Protein AF-U5GLG3-F1 (afdb_monomer_lite)

InterPro domains:
  IPR009288 Gamma-glutamylcyclotransferase, AIG2-like domain [PF06094] (20-80)
  IPR036568 Gamma-glutamyl cyclotransferase-like superfamily [SSF110857] (20-80)
  IPR039126 Gamma-glutamylaminecyclotransferase [PTHR12510] (14-87)

Organism: Populus trichocarpa (NCBI:txid3694)

pLDDT: mean 82.93, std 17.13, range [36.91, 95.88]

Sequence (89 aa):
MGIETENNSNRVLMQDLILIEDAVFNGIYRTIDNYLLVCGHYRVPFLLNLPNATKSHLVTSELYVVSRQGLSKLDELEGTSGITTRGCR

Secondary structure (DSSP, 8-state):
----S--HHHHHHHHHHHHTTSEEEEEEEE-SS-BEEEE-GGG-EEEES-TT-TT-BPPEEEEEEE-HHHHHHHHHHTT-TTTTTSS--

Radius of gyration: 14.15 Å; chains: 1; bounding box: 35×25×34 Å

Foldseek 3Di:
DDDDDPPVVVVVLQVVCVVVVQKDWPDKDKDPFFWDWDQDPPRGIDTDPDTPDPPTGIDIDTDMDGHPVSVCVVCVVVVNNVVVPPPDD

Structure (mmCIF, N/CA/C/O backbone):
data_AF-U5GLG3-F1
#
_entry.id   AF-U5GLG3-F1
#
loop_
_atom_site.group_PDB
_atom_site.id
_atom_site.type_symbol
_atom_site.label_atom_id
_atom_site.label_alt_id
_atom_site.label_comp_id
_atom_site.label_asym_id
_atom_site.label_entity_id
_atom_site.label_seq_id
_atom_site.pdbx_PDB_ins_code
_atom_site.Cartn_x
_atom_site.Cartn_y
_atom_site.Cartn_z
_atom_site.occupancy
_atom_site.B_iso_or_equiv
_atom_site.auth_seq_id
_atom_site.auth_comp_id
_atom_site.auth_asym_id
_atom_site.auth_atom_id
_atom_site.pdbx_PDB_model_num
ATOM 1 N N . MET A 1 1 ? -0.965 -0.421 -1.159 1.00 45.28 1 MET A N 1
ATOM 2 C CA . MET A 1 1 ? 0.176 -1.351 -1.301 1.00 45.28 1 MET A CA 1
ATOM 3 C C . MET A 1 1 ? 1.434 -0.566 -0.968 1.00 45.28 1 MET A C 1
ATOM 5 O O . MET A 1 1 ? 1.980 0.097 -1.836 1.00 45.28 1 MET A O 1
ATOM 9 N N . GLY A 1 2 ? 1.796 -0.522 0.315 1.00 45.88 2 GLY A N 1
ATOM 10 C CA . GLY A 1 2 ? 2.952 0.231 0.798 1.00 45.88 2 GLY A CA 1
ATOM 11 C C . GLY A 1 2 ? 4.146 -0.700 0.936 1.00 45.88 2 GLY A C 1
ATOM 12 O O . GLY A 1 2 ? 4.018 -1.769 1.524 1.00 45.88 2 GLY A O 1
ATOM 13 N N . ILE A 1 3 ? 5.288 -0.310 0.379 1.00 48.59 3 ILE A N 1
ATOM 14 C CA . ILE A 1 3 ? 6.570 -0.882 0.785 1.00 48.59 3 ILE A CA 1
ATOM 15 C C . ILE A 1 3 ? 7.087 -0.097 1.975 1.00 48.59 3 ILE A C 1
ATOM 17 O O . ILE A 1 3 ? 7.191 1.131 1.934 1.00 48.59 3 ILE A O 1
ATOM 21 N N . GLU A 1 4 ? 7.396 -0.835 3.031 1.00 48.44 4 GLU A N 1
ATOM 22 C CA . GLU A 1 4 ? 7.950 -0.340 4.279 1.00 48.44 4 GLU A CA 1
ATOM 23 C C . GLU A 1 4 ? 9.214 0.489 4.024 1.00 48.44 4 GLU A C 1
ATOM 25 O O . GLU A 1 4 ? 10.318 -0.022 3.870 1.00 48.44 4 GLU A O 1
ATOM 30 N N . THR A 1 5 ? 9.050 1.807 3.978 1.00 42.00 5 THR A N 1
ATOM 31 C CA . THR A 1 5 ? 10.166 2.752 4.011 1.00 42.00 5 THR A CA 1
ATOM 32 C C . THR A 1 5 ? 9.750 3.896 4.917 1.00 42.00 5 THR A C 1
ATOM 34 O O . THR A 1 5 ? 9.313 4.922 4.427 1.00 42.00 5 THR A O 1
ATOM 37 N N . GLU A 1 6 ? 9.759 3.661 6.235 1.00 42.75 6 GLU A N 1
ATOM 38 C CA . GLU A 1 6 ? 9.639 4.658 7.321 1.00 42.75 6 GLU A CA 1
ATOM 39 C C . GLU A 1 6 ? 8.793 5.923 7.049 1.00 42.75 6 GLU A C 1
ATOM 41 O O . GLU A 1 6 ? 9.125 7.011 7.514 1.00 42.75 6 GLU A O 1
ATOM 46 N N . ASN A 1 7 ? 7.672 5.817 6.332 1.00 51.44 7 ASN A N 1
ATOM 47 C CA . ASN A 1 7 ? 6.740 6.926 6.236 1.00 51.44 7 ASN A CA 1
ATOM 48 C C . ASN A 1 7 ? 5.847 6.838 7.468 1.00 51.44 7 ASN A C 1
ATOM 50 O O . ASN A 1 7 ? 4.906 6.040 7.515 1.00 51.44 7 ASN A O 1
ATOM 54 N N . ASN A 1 8 ? 6.208 7.608 8.495 1.00 57.69 8 ASN A N 1
ATOM 55 C CA . ASN A 1 8 ? 5.487 7.661 9.765 1.00 57.69 8 ASN A CA 1
ATOM 56 C C . ASN A 1 8 ? 3.983 7.892 9.525 1.00 57.69 8 ASN A C 1
ATOM 58 O O . ASN A 1 8 ? 3.155 7.236 10.143 1.00 57.69 8 ASN A O 1
ATOM 62 N N . SER A 1 9 ? 3.628 8.704 8.525 1.00 62.69 9 SER A N 1
ATOM 63 C CA . SER A 1 9 ? 2.239 9.026 8.186 1.00 62.69 9 SER A CA 1
ATOM 64 C C . SER A 1 9 ? 1.403 7.810 7.766 1.00 62.69 9 SER A C 1
ATOM 66 O O . SER A 1 9 ? 0.304 7.630 8.284 1.00 62.69 9 SER A O 1
ATOM 68 N N . ASN A 1 10 ? 1.918 6.934 6.891 1.00 77.69 10 ASN A N 1
ATOM 69 C CA . ASN A 1 10 ? 1.167 5.752 6.440 1.00 77.6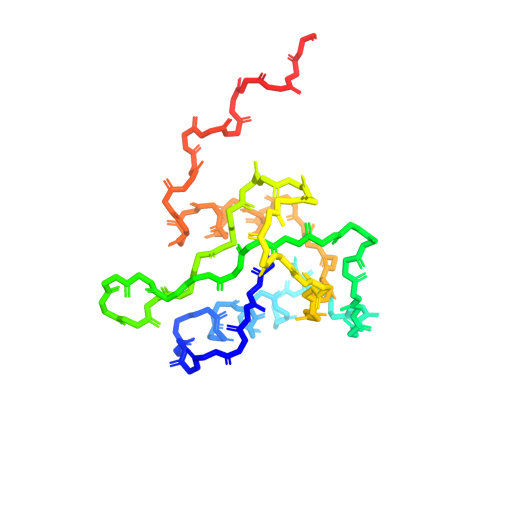9 10 ASN A CA 1
ATOM 70 C C . ASN A 1 10 ? 0.989 4.749 7.586 1.00 77.69 10 ASN A C 1
ATOM 72 O O . ASN A 1 10 ? -0.085 4.169 7.741 1.00 77.69 10 ASN A O 1
ATOM 76 N N . ARG A 1 11 ? 2.026 4.564 8.418 1.00 80.69 11 ARG A N 1
ATOM 77 C CA . ARG A 1 11 ? 1.937 3.670 9.581 1.00 80.69 11 ARG A CA 1
ATOM 78 C C . ARG A 1 11 ? 1.014 4.207 10.666 1.00 80.69 11 ARG A C 1
ATOM 80 O O . ARG A 1 11 ? 0.319 3.402 11.277 1.00 80.69 11 ARG A O 1
ATOM 87 N N . VAL A 1 12 ? 1.006 5.516 10.915 1.00 88.00 12 VAL A N 1
ATOM 88 C CA . VAL A 1 12 ? 0.099 6.146 11.885 1.00 88.00 12 VAL A CA 1
ATOM 89 C C . VAL A 1 12 ? -1.345 6.004 11.417 1.00 88.00 12 VAL A C 1
ATOM 91 O O . VAL A 1 12 ? -2.153 5.464 12.163 1.00 88.00 12 VAL A O 1
ATOM 94 N N . LEU A 1 13 ? -1.653 6.348 10.159 1.00 90.50 13 LEU A N 1
ATOM 95 C CA . LEU A 1 13 ? -3.019 6.205 9.647 1.00 90.50 13 LEU A CA 1
ATOM 96 C C . LEU A 1 13 ? -3.503 4.751 9.708 1.00 90.50 13 LEU A C 1
ATOM 98 O O . LEU A 1 13 ? -4.626 4.504 10.132 1.00 90.50 13 LEU A O 1
ATOM 102 N N . MET A 1 14 ? -2.675 3.776 9.319 1.00 91.75 14 MET A N 1
ATOM 103 C CA . MET A 1 14 ? -3.068 2.365 9.404 1.00 91.75 14 MET A CA 1
ATOM 104 C C . MET A 1 14 ? -3.334 1.918 10.847 1.00 91.75 14 MET A C 1
ATOM 106 O O . MET A 1 14 ? -4.300 1.199 11.082 1.00 91.75 14 MET A O 1
ATOM 110 N N . GLN A 1 15 ? -2.525 2.359 11.816 1.00 92.00 15 GLN A N 1
ATOM 111 C CA . GLN A 1 15 ? -2.768 2.078 13.236 1.00 92.00 15 GLN A CA 1
ATOM 112 C C . GLN A 1 15 ? -4.077 2.702 13.723 1.00 92.00 15 GLN A C 1
ATOM 114 O O . GLN A 1 15 ? -4.855 2.020 14.388 1.00 92.00 15 GLN A O 1
ATOM 119 N N . ASP A 1 16 ? -4.355 3.949 13.342 1.00 93.69 16 ASP A N 1
ATOM 120 C CA . ASP A 1 16 ? -5.599 4.635 13.696 1.00 93.69 16 ASP A CA 1
ATOM 121 C C . ASP A 1 16 ? -6.820 3.932 13.090 1.00 93.69 16 ASP A C 1
ATOM 123 O O . ASP A 1 16 ? -7.826 3.739 13.770 1.00 93.69 16 ASP A O 1
ATOM 127 N N . LEU A 1 17 ? -6.730 3.497 11.827 1.00 94.25 17 LEU A N 1
ATOM 128 C CA . LEU A 1 17 ? -7.793 2.744 11.157 1.00 94.25 17 LEU A CA 1
ATOM 129 C C . LEU A 1 17 ? -8.037 1.382 11.815 1.00 94.25 17 LEU A C 1
ATOM 131 O O . LEU A 1 17 ? -9.187 0.971 11.938 1.00 94.25 17 LEU A O 1
ATOM 135 N N . ILE A 1 18 ? -6.985 0.695 12.262 1.00 94.56 18 ILE A N 1
ATOM 136 C CA . ILE A 1 18 ? -7.124 -0.563 13.007 1.00 94.56 18 ILE A CA 1
ATOM 137 C C . ILE A 1 18 ? -7.774 -0.316 14.369 1.00 94.56 18 ILE A C 1
ATOM 139 O O . ILE A 1 18 ? -8.659 -1.070 14.767 1.00 94.56 18 ILE A O 1
ATOM 143 N N . LEU A 1 19 ? -7.377 0.752 15.067 1.00 95.88 19 LEU A N 1
ATOM 144 C CA . LEU A 1 19 ? -7.904 1.099 16.388 1.00 95.88 19 LEU A CA 1
ATOM 145 C C . LEU A 1 19 ? -9.416 1.359 16.366 1.00 95.88 19 LEU A C 1
ATOM 147 O O . LEU A 1 19 ? -10.109 0.999 17.313 1.00 95.88 19 LEU A O 1
ATOM 151 N N . ILE A 1 20 ? -9.923 1.973 15.294 1.00 95.44 20 ILE A N 1
ATOM 152 C CA . ILE A 1 20 ? -11.357 2.250 15.111 1.00 95.44 20 ILE A CA 1
ATOM 153 C C . ILE A 1 20 ? -12.099 1.139 14.348 1.00 95.44 20 ILE A C 1
ATOM 155 O O . ILE A 1 20 ? -13.232 1.355 13.927 1.00 95.44 20 ILE A O 1
ATOM 159 N N . GLU A 1 21 ? -11.464 -0.021 14.148 1.00 93.19 21 GLU A N 1
ATOM 160 C CA . GLU A 1 21 ? -12.005 -1.182 13.419 1.00 93.19 21 GLU A CA 1
ATOM 161 C C . GLU A 1 21 ? -12.368 -0.912 11.940 1.00 93.19 21 GLU A C 1
ATOM 163 O O . GLU A 1 21 ? -13.082 -1.687 11.303 1.00 93.19 21 GLU A O 1
ATOM 168 N N . ASP A 1 22 ? -11.826 0.155 11.348 1.00 94.88 22 ASP A N 1
ATOM 169 C CA . ASP A 1 22 ? -11.966 0.465 9.921 1.00 94.88 22 ASP A CA 1
ATOM 170 C C . ASP A 1 22 ? -10.948 -0.283 9.047 1.00 94.88 22 ASP A C 1
ATOM 172 O O . ASP A 1 22 ? -11.093 -0.298 7.822 1.00 94.88 22 ASP A O 1
ATOM 176 N N . ALA A 1 23 ? -9.924 -0.900 9.641 1.00 95.81 23 ALA A N 1
ATOM 177 C CA . ALA A 1 23 ? -8.972 -1.758 8.947 1.00 95.81 23 ALA A CA 1
ATOM 178 C C . ALA A 1 23 ? -8.591 -2.987 9.784 1.00 95.81 23 ALA A C 1
ATOM 180 O O . ALA A 1 23 ? -8.425 -2.910 10.996 1.00 95.81 23 ALA A O 1
ATOM 181 N N . VAL A 1 24 ? -8.388 -4.127 9.126 1.00 95.19 24 VAL A N 1
ATOM 182 C CA . VAL A 1 24 ? -7.914 -5.369 9.749 1.00 95.19 24 VAL A CA 1
ATOM 183 C C . VAL A 1 24 ? -6.731 -5.902 8.956 1.00 95.19 24 VAL A C 1
ATOM 185 O O . VAL A 1 24 ? -6.810 -6.058 7.735 1.00 95.19 24 VAL A O 1
ATOM 188 N N . PHE A 1 25 ? -5.628 -6.195 9.644 1.00 92.69 25 PHE A N 1
ATOM 189 C CA . PHE A 1 25 ? -4.469 -6.846 9.038 1.00 92.69 25 PHE A CA 1
ATOM 190 C C . PHE A 1 25 ? -4.794 -8.300 8.676 1.00 92.69 25 PHE A C 1
ATOM 192 O O . PHE A 1 25 ? -5.200 -9.081 9.534 1.00 92.69 25 PHE A O 1
ATOM 199 N N . ASN A 1 26 ? -4.585 -8.666 7.411 1.00 94.00 26 ASN A N 1
ATOM 200 C CA . ASN A 1 26 ? -4.873 -10.002 6.888 1.00 94.00 26 ASN A CA 1
ATOM 201 C C . ASN A 1 26 ? -3.606 -10.835 6.603 1.00 94.00 26 ASN A C 1
ATOM 203 O O . ASN A 1 26 ? -3.704 -12.038 6.368 1.00 94.00 26 ASN A O 1
ATOM 207 N N . GLY A 1 27 ? -2.415 -10.221 6.582 1.00 92.06 27 GLY A N 1
ATOM 208 C CA . GLY A 1 27 ? -1.137 -10.925 6.405 1.00 92.06 27 GLY A CA 1
ATOM 209 C C . GLY A 1 27 ? -0.166 -10.268 5.422 1.00 92.06 27 GLY A C 1
ATOM 210 O O . GLY A 1 27 ? -0.457 -9.233 4.823 1.00 92.06 27 GLY A O 1
ATOM 211 N N . ILE A 1 28 ? 0.992 -10.911 5.239 1.00 94.06 28 ILE A N 1
ATOM 212 C CA . ILE A 1 28 ? 2.006 -10.540 4.244 1.00 94.06 28 ILE A CA 1
ATOM 213 C C . ILE A 1 28 ? 1.805 -11.375 2.984 1.00 94.06 28 ILE A C 1
ATOM 215 O O . ILE A 1 28 ? 1.770 -12.604 3.040 1.00 94.06 28 ILE A O 1
ATOM 219 N N . TYR A 1 29 ? 1.710 -10.703 1.843 1.00 94.12 29 TYR A N 1
ATOM 220 C CA . TYR A 1 29 ? 1.484 -11.319 0.543 1.00 94.12 29 TYR A CA 1
ATOM 221 C C . TYR A 1 29 ? 2.479 -10.791 -0.481 1.00 94.12 29 TYR A C 1
ATOM 223 O O . TYR A 1 29 ? 3.204 -9.822 -0.258 1.00 94.12 29 TYR A O 1
ATOM 231 N N . ARG A 1 30 ? 2.512 -11.452 -1.634 1.00 94.44 30 ARG A N 1
ATOM 232 C CA . ARG A 1 30 ? 3.339 -11.062 -2.766 1.00 94.44 30 ARG A CA 1
ATOM 233 C C . ARG A 1 30 ? 2.473 -10.968 -4.011 1.00 94.44 30 ARG A C 1
ATOM 235 O O . ARG A 1 30 ? 1.555 -11.766 -4.187 1.00 94.44 30 ARG A O 1
ATOM 242 N N . THR A 1 31 ? 2.771 -9.989 -4.854 1.00 94.06 31 THR A N 1
ATOM 243 C CA . THR A 1 31 ? 2.138 -9.851 -6.173 1.00 94.06 31 THR A CA 1
ATOM 244 C C . THR A 1 31 ? 2.299 -11.122 -7.010 1.00 94.06 31 THR A C 1
ATOM 246 O O . THR A 1 31 ? 3.261 -11.873 -6.838 1.00 94.06 31 THR A O 1
ATOM 249 N N . ILE A 1 32 ? 1.320 -11.377 -7.883 1.00 94.94 32 ILE A N 1
ATOM 250 C CA . ILE A 1 32 ? 1.347 -12.503 -8.828 1.00 94.94 32 ILE A CA 1
ATOM 251 C C . ILE A 1 32 ? 2.253 -12.154 -10.013 1.00 94.94 32 ILE A C 1
ATOM 253 O O . ILE A 1 32 ? 3.134 -12.934 -10.366 1.00 94.94 32 ILE A O 1
ATOM 257 N N . ASP A 1 33 ? 2.060 -10.963 -10.584 1.00 95.19 33 ASP A N 1
ATOM 258 C CA . ASP A 1 33 ? 2.900 -10.410 -11.645 1.00 95.19 33 ASP A CA 1
ATOM 259 C C . ASP A 1 33 ? 4.082 -9.618 -11.086 1.00 95.19 33 ASP A C 1
ATOM 261 O O . ASP A 1 33 ? 4.050 -9.112 -9.962 1.00 95.19 33 ASP A O 1
ATOM 265 N N . ASN A 1 34 ? 5.118 -9.457 -11.907 1.00 94.56 34 ASN A N 1
ATOM 266 C CA . ASN A 1 34 ? 6.235 -8.590 -11.566 1.00 94.56 34 ASN A CA 1
ATOM 267 C C . ASN A 1 34 ? 5.866 -7.121 -11.804 1.00 94.56 34 ASN A C 1
ATOM 269 O O . ASN A 1 34 ? 5.321 -6.775 -12.852 1.00 94.56 34 ASN A O 1
ATOM 273 N N . TYR A 1 35 ? 6.238 -6.243 -10.875 1.00 95.38 35 TYR A N 1
ATOM 274 C CA . TYR A 1 35 ? 6.026 -4.801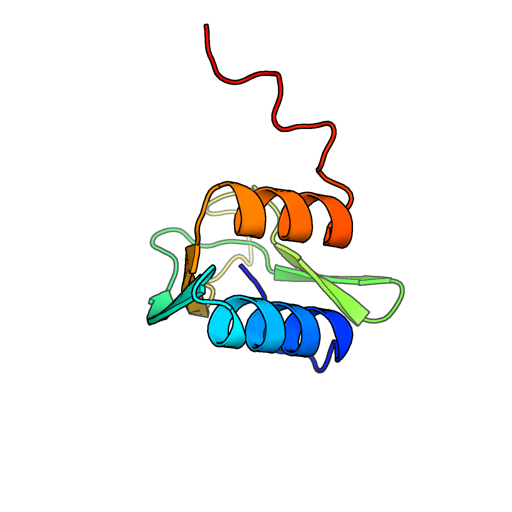 -10.994 1.00 95.38 35 TYR A CA 1
ATOM 275 C C . TYR A 1 35 ? 7.324 -4.020 -10.800 1.00 95.38 35 TYR A C 1
ATOM 277 O O . TYR A 1 35 ? 8.313 -4.514 -10.252 1.00 95.38 35 TYR A O 1
ATOM 285 N N . LEU A 1 36 ? 7.332 -2.785 -11.300 1.00 93.31 36 LEU A N 1
ATOM 286 C CA . LEU A 1 36 ? 8.429 -1.853 -11.084 1.00 93.31 36 LEU A CA 1
ATOM 287 C C . LEU A 1 36 ? 8.174 -1.054 -9.817 1.00 93.31 36 LEU A C 1
ATOM 289 O O . LEU A 1 36 ? 7.199 -0.310 -9.715 1.00 93.31 36 LEU A O 1
ATOM 293 N N . LEU A 1 37 ? 9.099 -1.202 -8.882 1.00 90.94 37 LEU A N 1
ATOM 294 C CA . LEU A 1 37 ? 9.107 -0.495 -7.623 1.00 90.94 37 LEU A CA 1
ATOM 295 C C . LEU A 1 37 ? 10.268 0.486 -7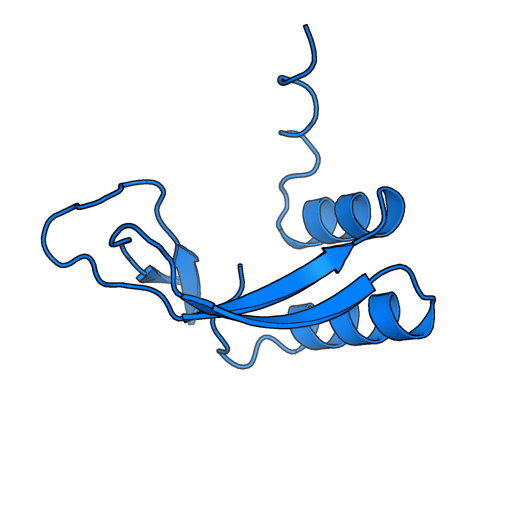.628 1.00 90.94 37 LEU A C 1
ATOM 297 O O . LEU A 1 37 ? 11.431 0.081 -7.613 1.00 90.94 37 LEU A O 1
ATOM 301 N N . VAL A 1 38 ? 9.951 1.771 -7.725 1.00 89.62 38 VAL A N 1
ATOM 302 C CA . VAL A 1 38 ? 10.949 2.832 -7.868 1.00 89.62 38 VAL A CA 1
ATOM 303 C C . VAL A 1 38 ? 10.846 3.810 -6.714 1.00 89.62 38 VAL A C 1
ATOM 305 O O . VAL A 1 38 ? 9.771 4.058 -6.178 1.00 89.62 38 VAL A O 1
ATOM 308 N N . CYS A 1 39 ? 11.980 4.377 -6.327 1.00 87.25 39 CYS A N 1
ATOM 309 C CA . CYS A 1 39 ? 12.032 5.411 -5.308 1.00 87.25 39 CYS A CA 1
ATOM 310 C C . CYS A 1 39 ? 12.007 6.769 -6.012 1.00 87.25 39 CYS A C 1
ATOM 312 O O . CYS A 1 39 ? 12.921 7.083 -6.776 1.00 87.25 39 CYS A O 1
ATOM 314 N N . GLY A 1 40 ? 10.935 7.533 -5.824 1.00 77.06 40 GLY A N 1
ATOM 315 C CA . GLY A 1 40 ? 10.802 8.868 -6.392 1.00 77.06 40 GLY A CA 1
ATOM 316 C C . GLY A 1 40 ? 11.493 9.931 -5.539 1.00 77.06 40 GLY A C 1
ATOM 317 O O . GLY A 1 40 ? 12.254 9.643 -4.610 1.00 77.06 40 GLY A O 1
ATOM 318 N N . HIS A 1 41 ? 11.217 11.196 -5.855 1.00 77.19 41 HIS A N 1
ATOM 319 C CA . HIS A 1 41 ? 11.699 12.324 -5.060 1.00 77.19 41 HIS A CA 1
ATOM 320 C C . HIS A 1 41 ? 11.267 12.179 -3.589 1.00 77.19 41 HIS A C 1
ATOM 322 O O . HIS A 1 41 ? 10.225 11.599 -3.290 1.00 77.19 41 HIS A O 1
ATOM 328 N N . TYR A 1 42 ? 12.090 12.678 -2.663 1.00 81.62 42 TYR A N 1
ATOM 329 C CA . TYR A 1 42 ? 11.881 12.557 -1.208 1.00 81.62 42 TYR A CA 1
ATOM 330 C C . TYR A 1 42 ? 11.876 11.126 -0.654 1.00 81.62 42 TYR A C 1
ATOM 332 O O . TYR A 1 42 ? 11.410 10.898 0.457 1.00 81.62 42 TYR A O 1
ATOM 340 N N . ARG A 1 43 ? 12.445 10.165 -1.394 1.00 80.50 43 ARG A N 1
ATOM 341 C CA . ARG A 1 43 ? 12.507 8.746 -1.011 1.00 80.50 43 ARG A CA 1
ATOM 342 C C . ARG A 1 43 ? 11.130 8.088 -0.863 1.00 80.50 43 ARG A C 1
ATOM 344 O O . ARG A 1 43 ? 11.001 7.081 -0.170 1.00 80.50 43 ARG A O 1
ATOM 351 N N . VAL A 1 44 ? 10.116 8.652 -1.519 1.00 82.56 44 VAL A N 1
ATOM 352 C CA . VAL A 1 44 ? 8.771 8.081 -1.535 1.00 82.56 44 VAL A CA 1
ATOM 353 C C . VAL A 1 44 ? 8.744 6.933 -2.541 1.00 82.56 44 VAL A C 1
ATOM 355 O O . VAL A 1 44 ? 9.134 7.126 -3.697 1.00 82.56 44 VAL A O 1
ATOM 358 N N . PRO A 1 45 ? 8.321 5.732 -2.136 1.00 85.88 45 PRO A N 1
ATOM 359 C CA . PRO A 1 45 ? 8.195 4.623 -3.060 1.00 85.88 45 PRO A CA 1
ATOM 360 C C . PRO A 1 45 ? 6.975 4.746 -3.976 1.00 85.88 45 PRO A C 1
ATOM 362 O O . PRO A 1 45 ? 5.877 5.048 -3.522 1.00 85.88 45 PRO A O 1
ATOM 365 N N . PHE A 1 46 ? 7.155 4.412 -5.253 1.00 87.88 46 PHE A N 1
ATOM 366 C CA . PHE A 1 46 ? 6.094 4.330 -6.252 1.00 87.88 46 PHE A CA 1
ATOM 367 C C . PHE A 1 46 ? 6.082 2.940 -6.879 1.00 87.88 46 PHE A C 1
ATOM 369 O O . PHE A 1 46 ? 7.081 2.481 -7.442 1.00 87.88 46 PHE A O 1
ATOM 376 N N . LEU A 1 47 ? 4.927 2.284 -6.811 1.00 91.19 47 LEU A N 1
ATOM 377 C CA . LEU A 1 47 ? 4.647 1.085 -7.587 1.00 91.19 47 LEU A CA 1
ATOM 378 C C . LEU A 1 47 ? 4.054 1.507 -8.933 1.00 91.19 47 LEU A C 1
ATOM 380 O O . LEU A 1 47 ? 2.957 2.060 -8.988 1.00 91.19 47 LEU A O 1
ATOM 384 N N . LEU A 1 48 ? 4.771 1.258 -10.024 1.00 91.88 48 LEU A N 1
ATOM 385 C CA . LEU A 1 48 ? 4.305 1.623 -11.360 1.00 91.88 48 LEU A CA 1
ATOM 386 C C . LEU A 1 48 ? 3.385 0.532 -11.912 1.00 91.88 48 LEU A C 1
ATOM 388 O O . LEU A 1 48 ? 3.755 -0.641 -11.910 1.00 91.88 48 LEU A O 1
ATOM 392 N N . ASN A 1 49 ? 2.223 0.920 -12.449 1.00 90.31 49 ASN A N 1
ATOM 393 C CA . ASN A 1 49 ? 1.257 0.008 -13.075 1.00 90.31 49 ASN A CA 1
ATOM 394 C C . ASN A 1 49 ? 1.714 -0.446 -14.478 1.00 90.31 49 ASN A C 1
ATOM 396 O O . ASN A 1 49 ? 1.110 -0.109 -15.495 1.00 90.31 49 ASN A O 1
ATOM 400 N N . LEU A 1 50 ? 2.840 -1.157 -14.522 1.00 92.38 50 LEU A N 1
ATOM 401 C CA . LEU A 1 50 ? 3.474 -1.706 -15.719 1.00 92.38 50 LEU A CA 1
ATOM 402 C C . LEU A 1 50 ? 3.822 -3.180 -15.450 1.00 92.38 50 LEU A C 1
ATOM 404 O O . LEU A 1 50 ? 4.966 -3.480 -15.085 1.00 92.38 50 LEU A O 1
ATOM 408 N N . PRO A 1 51 ? 2.841 -4.095 -15.561 1.00 92.31 51 PRO A N 1
ATOM 409 C CA . PRO A 1 51 ? 3.054 -5.500 -15.243 1.00 92.31 51 PRO A CA 1
ATOM 410 C C . PRO A 1 51 ? 4.081 -6.121 -16.193 1.00 92.31 51 PRO A C 1
ATOM 412 O O . PRO A 1 51 ? 4.058 -5.890 -17.402 1.00 92.31 51 PRO A O 1
ATOM 415 N N . ASN A 1 52 ? 4.981 -6.929 -15.634 1.00 92.62 52 ASN A N 1
ATOM 416 C CA . ASN A 1 52 ? 5.996 -7.703 -16.349 1.00 92.62 52 ASN A CA 1
ATOM 417 C C . ASN A 1 52 ? 6.958 -6.860 -17.215 1.00 92.62 52 ASN A C 1
ATOM 419 O O . ASN A 1 52 ? 7.528 -7.348 -18.192 1.00 92.62 52 ASN A O 1
ATOM 423 N N . ALA A 1 53 ? 7.183 -5.596 -16.840 1.00 92.38 53 ALA A N 1
ATOM 424 C CA . ALA A 1 53 ? 8.167 -4.730 -17.484 1.00 92.38 53 ALA A CA 1
ATOM 425 C C . ALA A 1 53 ? 9.617 -5.208 -17.260 1.00 92.38 53 ALA A C 1
ATOM 427 O O . ALA A 1 53 ? 9.936 -5.913 -16.301 1.00 92.38 53 ALA A O 1
ATOM 428 N N . THR A 1 54 ? 10.547 -4.781 -18.112 1.00 92.56 54 THR A N 1
ATOM 429 C CA . THR A 1 54 ? 11.974 -5.100 -17.951 1.00 92.56 54 THR A CA 1
ATOM 430 C C . THR A 1 54 ? 12.511 -4.565 -16.615 1.00 92.56 54 THR A C 1
ATOM 432 O O . THR A 1 54 ? 12.302 -3.399 -16.296 1.00 92.56 54 THR A O 1
ATOM 435 N N . LYS A 1 55 ? 13.242 -5.399 -15.856 1.00 90.50 55 LYS A N 1
ATOM 436 C CA . LYS A 1 55 ? 13.724 -5.138 -14.474 1.00 90.50 55 LYS A CA 1
ATOM 437 C C . LYS A 1 55 ? 12.633 -5.081 -13.387 1.00 90.50 55 LYS A C 1
ATOM 439 O O . LYS A 1 55 ? 12.911 -4.637 -12.274 1.00 90.50 55 LYS A O 1
ATOM 444 N N . SER A 1 56 ? 11.416 -5.531 -13.681 1.00 94.81 56 SER A N 1
ATOM 445 C CA . SER A 1 56 ? 10.380 -5.728 -12.661 1.00 94.81 56 SER A CA 1
ATOM 446 C C . SER A 1 56 ? 10.668 -6.951 -11.782 1.00 94.81 56 SER A C 1
ATOM 448 O O . SER A 1 56 ? 11.441 -7.835 -12.154 1.00 94.81 56 SER A O 1
ATOM 450 N N . HIS A 1 57 ? 10.059 -6.986 -10.599 1.00 93.94 57 HIS A N 1
ATOM 451 C CA . HIS A 1 57 ? 10.149 -8.105 -9.663 1.00 93.94 57 HIS A CA 1
ATOM 452 C C . HIS A 1 57 ? 8.838 -8.271 -8.892 1.00 93.94 57 HIS A C 1
ATOM 454 O O . HIS A 1 57 ? 7.992 -7.376 -8.866 1.00 93.94 57 HIS A O 1
ATOM 460 N N . LEU A 1 58 ? 8.677 -9.423 -8.2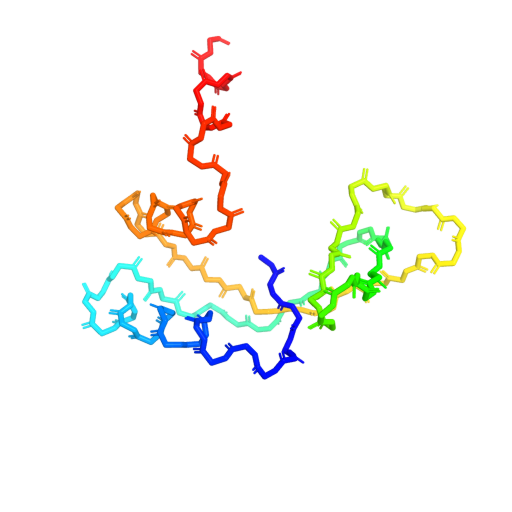45 1.00 95.19 58 LEU A N 1
ATOM 461 C CA . LEU A 1 58 ? 7.562 -9.667 -7.344 1.00 95.19 58 LEU A CA 1
ATOM 462 C C . LEU A 1 58 ? 7.717 -8.793 -6.096 1.00 95.19 58 LEU A C 1
ATOM 464 O O . LEU A 1 58 ? 8.694 -8.914 -5.357 1.00 95.19 58 LEU A O 1
ATOM 468 N N . VAL A 1 59 ? 6.741 -7.926 -5.860 1.00 92.69 59 VAL A N 1
ATOM 469 C CA . VAL A 1 59 ? 6.711 -7.018 -4.710 1.00 92.69 59 VAL A CA 1
ATOM 470 C C . VAL A 1 59 ? 5.964 -7.680 -3.555 1.00 92.69 59 VAL A C 1
ATOM 472 O O . VAL A 1 59 ? 4.817 -8.107 -3.729 1.00 92.69 59 VAL A O 1
ATOM 475 N N . THR A 1 60 ? 6.624 -7.768 -2.399 1.00 92.94 60 THR A N 1
ATOM 476 C CA . THR A 1 60 ? 6.047 -8.211 -1.119 1.00 92.94 60 THR A CA 1
ATOM 477 C C . THR A 1 60 ? 5.423 -7.020 -0.397 1.00 92.94 60 THR A C 1
ATOM 479 O O . THR A 1 60 ? 6.025 -5.948 -0.351 1.00 92.94 60 THR A O 1
ATOM 482 N N . SER A 1 61 ? 4.232 -7.196 0.170 1.00 89.56 61 SER A N 1
ATOM 483 C CA . SER A 1 61 ? 3.519 -6.150 0.904 1.00 89.56 61 SER A CA 1
ATOM 484 C C . SER A 1 61 ? 2.555 -6.717 1.944 1.00 89.56 61 SER A C 1
ATOM 486 O O . SER A 1 61 ? 2.249 -7.908 1.963 1.00 89.56 61 SER A O 1
ATOM 488 N N . GLU A 1 62 ? 2.005 -5.833 2.765 1.00 91.44 62 GLU A N 1
ATOM 489 C CA . GLU A 1 62 ? 0.924 -6.129 3.704 1.00 91.44 62 GLU A CA 1
ATOM 490 C C . GLU A 1 62 ? -0.449 -6.056 3.014 1.00 91.44 62 GLU A C 1
ATOM 492 O O . GLU A 1 62 ? -0.682 -5.200 2.152 1.00 91.44 62 GLU A O 1
ATOM 497 N N . LEU A 1 63 ? -1.365 -6.947 3.398 1.00 91.94 63 LEU A N 1
ATOM 498 C CA . LEU A 1 63 ? -2.761 -6.944 2.965 1.00 91.94 63 LEU A CA 1
ATOM 499 C C . LEU A 1 63 ? -3.668 -6.562 4.133 1.00 91.94 63 LEU A C 1
ATOM 501 O O . LEU A 1 63 ? -3.613 -7.173 5.201 1.00 91.94 63 LEU A O 1
ATOM 505 N N . TYR A 1 64 ? -4.550 -5.598 3.884 1.00 93.44 64 TYR A N 1
ATOM 506 C CA . TYR A 1 64 ? -5.541 -5.125 4.840 1.00 93.44 64 TYR A CA 1
ATOM 507 C C . TYR A 1 64 ? -6.942 -5.242 4.249 1.00 93.44 64 TYR A C 1
ATOM 509 O O . TYR A 1 64 ? -7.157 -4.938 3.075 1.00 93.44 64 TYR A O 1
ATOM 517 N N . VAL A 1 65 ? -7.896 -5.653 5.079 1.00 95.06 65 VAL A N 1
ATOM 518 C CA . VAL A 1 65 ? -9.325 -5.494 4.799 1.00 95.06 65 VAL A CA 1
ATOM 519 C C . VAL A 1 65 ? -9.734 -4.145 5.367 1.00 95.06 65 VAL A C 1
ATOM 521 O O . VAL A 1 65 ? -9.506 -3.905 6.546 1.00 95.06 65 VAL A O 1
ATOM 524 N N . VAL A 1 66 ? -10.297 -3.261 4.544 1.00 94.44 66 VAL A N 1
ATOM 525 C CA . VAL A 1 66 ? -10.594 -1.875 4.934 1.00 94.44 66 VAL A CA 1
ATOM 526 C C . VAL 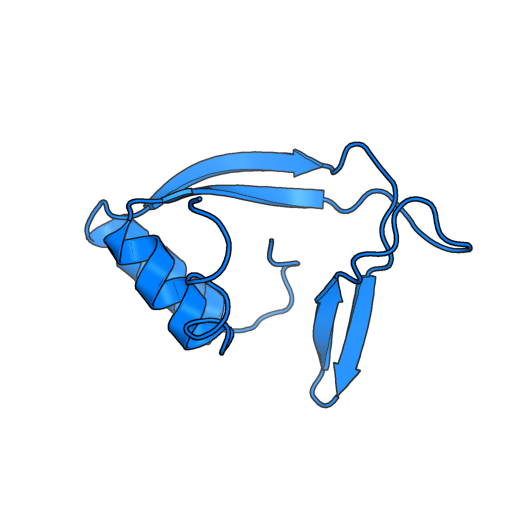A 1 66 ? -12.061 -1.556 4.657 1.00 94.44 66 VAL A C 1
ATOM 528 O O . VAL A 1 66 ? -12.611 -1.959 3.628 1.00 94.44 66 VAL A O 1
ATOM 531 N N . SER A 1 67 ? -12.703 -0.834 5.573 1.00 95.06 67 SER A N 1
ATOM 532 C CA . SER A 1 67 ? -14.055 -0.309 5.393 1.00 95.06 67 SER A CA 1
ATOM 533 C C . SER A 1 67 ? -14.091 0.743 4.273 1.00 95.06 67 SER A C 1
ATOM 535 O O . SER A 1 67 ? -13.069 1.301 3.869 1.00 95.06 67 SER A O 1
ATOM 537 N N . ARG A 1 68 ? -15.288 1.083 3.774 1.00 94.00 68 ARG A N 1
ATOM 538 C CA . ARG A 1 68 ? -15.425 2.169 2.782 1.00 94.00 68 ARG A CA 1
ATOM 539 C C . ARG A 1 68 ? -14.937 3.521 3.317 1.00 94.00 68 ARG A C 1
ATOM 541 O O . ARG A 1 68 ? -14.403 4.311 2.548 1.00 94.00 68 ARG A O 1
ATOM 548 N N . GLN A 1 69 ? -15.125 3.786 4.611 1.00 92.75 69 GLN A N 1
ATOM 549 C CA . GLN A 1 69 ? -14.694 5.040 5.236 1.00 92.75 69 GLN A CA 1
ATOM 550 C C . GLN A 1 69 ? -13.171 5.075 5.392 1.00 92.75 69 GLN A C 1
ATOM 552 O O . GLN A 1 69 ? -12.545 6.078 5.051 1.00 92.75 69 GLN A O 1
ATOM 557 N N . GLY A 1 70 ? -12.568 3.961 5.819 1.00 92.50 70 GLY A N 1
ATOM 558 C CA . GLY A 1 70 ? -11.115 3.820 5.873 1.00 92.50 70 GLY A CA 1
ATOM 559 C C . GLY A 1 70 ? -10.462 3.975 4.498 1.00 92.50 70 GLY A C 1
ATOM 560 O O . GLY A 1 70 ? -9.447 4.657 4.375 1.00 92.50 70 GLY A O 1
ATOM 561 N N . LEU A 1 71 ? -11.086 3.433 3.445 1.00 92.94 71 LEU A N 1
ATOM 562 C CA . LEU A 1 71 ? -10.597 3.583 2.075 1.00 92.94 71 LEU A CA 1
ATOM 563 C C . LEU A 1 71 ? -10.597 5.050 1.613 1.00 92.94 71 LEU A C 1
ATOM 565 O O . LEU A 1 71 ? -9.624 5.484 1.008 1.00 92.94 71 LEU A O 1
ATOM 569 N N . SER A 1 72 ? -11.625 5.834 1.959 1.00 92.12 72 SER A N 1
ATOM 570 C CA . SER A 1 72 ? -11.671 7.273 1.638 1.00 92.12 72 SER A CA 1
ATOM 571 C C . SER A 1 72 ? -10.518 8.052 2.281 1.00 92.12 72 SER A C 1
ATOM 573 O O . SER A 1 72 ? -9.927 8.916 1.642 1.00 92.12 72 SER A O 1
ATOM 575 N N . LYS A 1 73 ? -10.162 7.729 3.531 1.00 91.56 73 LYS A N 1
ATOM 576 C CA . LYS A 1 73 ? -9.029 8.359 4.233 1.00 91.56 73 LYS A CA 1
ATOM 577 C C . LYS A 1 73 ? -7.683 7.989 3.599 1.00 91.56 73 LYS A C 1
ATOM 579 O O . LYS A 1 73 ? -6.788 8.825 3.527 1.00 91.56 73 LYS A O 1
ATOM 584 N N . LEU A 1 74 ? -7.540 6.747 3.127 1.00 90.62 74 LEU A N 1
ATOM 585 C CA . LEU A 1 74 ? -6.359 6.315 2.371 1.00 90.62 74 LEU A CA 1
ATOM 586 C C . LEU A 1 74 ? -6.257 7.054 1.032 1.00 90.62 74 LEU A C 1
ATOM 588 O O . LEU A 1 74 ? -5.171 7.501 0.672 1.00 90.62 74 LEU A O 1
ATOM 592 N N . ASP A 1 75 ? -7.382 7.237 0.338 1.00 90.69 75 ASP A N 1
ATOM 593 C CA . ASP A 1 75 ? -7.429 8.022 -0.895 1.00 90.69 75 ASP A CA 1
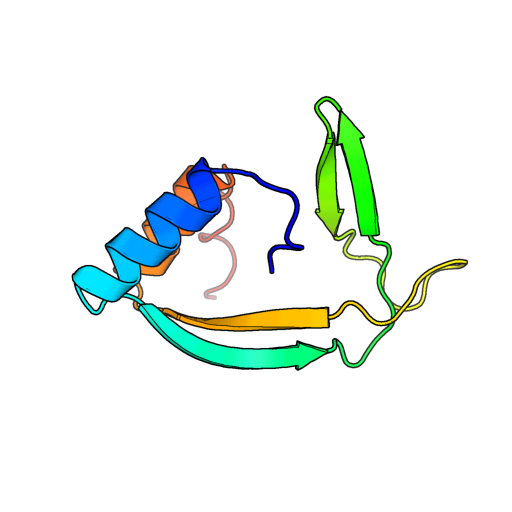ATOM 594 C C . ASP A 1 75 ? -7.012 9.485 -0.661 1.00 90.69 75 ASP A C 1
ATOM 596 O O . ASP A 1 75 ? -6.313 10.071 -1.484 1.00 90.69 75 ASP A O 1
ATOM 600 N N . GLU A 1 76 ? -7.412 10.092 0.458 1.00 90.56 76 GLU A N 1
ATOM 601 C CA . GLU A 1 76 ? -6.991 11.451 0.832 1.00 90.56 76 GLU A CA 1
ATOM 602 C C . GLU A 1 76 ? -5.487 11.532 1.121 1.00 90.56 76 GLU A C 1
ATOM 604 O O . GLU A 1 76 ? -4.826 12.464 0.658 1.00 90.56 76 GLU A O 1
ATOM 609 N N . LEU A 1 77 ? -4.932 10.544 1.833 1.00 88.50 77 LEU A N 1
ATOM 610 C CA . LEU A 1 77 ? -3.504 10.483 2.155 1.00 88.50 77 LEU A CA 1
ATOM 611 C C . LEU A 1 77 ? -2.630 10.343 0.899 1.00 88.50 77 LEU A C 1
ATOM 613 O O . LEU A 1 77 ? -1.595 10.999 0.793 1.00 88.50 77 LEU A O 1
ATOM 617 N N . GLU A 1 78 ? -3.048 9.502 -0.046 1.00 86.69 78 GLU A N 1
ATOM 618 C CA . GLU A 1 78 ? -2.330 9.256 -1.305 1.00 86.69 78 GLU A CA 1
ATOM 619 C C . GLU A 1 78 ? -2.660 10.308 -2.388 1.00 86.69 78 GLU A C 1
ATOM 621 O O . GLU A 1 78 ? -2.083 10.296 -3.477 1.00 86.69 78 GLU A O 1
ATOM 626 N N . GLY A 1 79 ? -3.583 11.240 -2.113 1.00 86.69 79 GLY A N 1
ATOM 627 C CA . GLY A 1 79 ? -4.020 12.271 -3.061 1.00 86.69 79 GLY A CA 1
ATOM 628 C C . GLY A 1 79 ? -4.859 11.734 -4.229 1.00 86.69 79 GLY A C 1
ATOM 629 O O . GLY A 1 79 ? -4.936 12.369 -5.284 1.00 86.69 79 GLY A O 1
ATOM 630 N N . THR A 1 80 ? -5.491 10.569 -4.066 1.00 83.50 80 THR A N 1
ATOM 631 C CA . THR A 1 80 ? -6.274 9.854 -5.085 1.00 83.50 80 THR A CA 1
ATOM 632 C C . THR A 1 80 ? -7.786 10.018 -4.952 1.00 83.50 80 THR A C 1
ATOM 634 O O . THR A 1 80 ? -8.508 9.489 -5.796 1.00 83.50 80 THR A O 1
ATOM 637 N N . SER A 1 81 ? -8.298 10.803 -3.996 1.00 76.88 81 SER A N 1
ATOM 638 C CA . SER A 1 81 ? -9.748 10.982 -3.755 1.00 76.88 81 SER A CA 1
ATOM 639 C C . SER A 1 81 ? -10.570 11.375 -4.993 1.00 76.88 81 SER A C 1
ATOM 641 O O . SER A 1 81 ? -11.768 11.109 -5.058 1.00 76.88 81 SER A O 1
ATOM 643 N N . GLY A 1 82 ? -9.947 11.982 -6.011 1.00 61.53 82 GLY A N 1
ATOM 644 C CA . GLY A 1 82 ? -10.602 12.326 -7.279 1.00 61.53 82 GLY A CA 1
ATOM 645 C C . GLY A 1 82 ? -10.745 11.175 -8.290 1.00 61.53 82 GLY A C 1
ATOM 646 O O . GLY A 1 82 ? -11.507 11.303 -9.249 1.00 61.53 82 GLY A O 1
ATOM 647 N N . ILE A 1 83 ? -10.032 10.059 -8.110 1.00 60.56 83 ILE A N 1
ATOM 648 C CA . ILE A 1 83 ? -9.971 8.939 -9.070 1.00 60.56 83 ILE A CA 1
ATOM 649 C C . ILE A 1 83 ? -11.126 7.943 -8.851 1.00 60.56 83 ILE A C 1
ATOM 651 O O . ILE A 1 83 ? -11.593 7.317 -9.806 1.00 60.56 83 ILE A O 1
ATOM 655 N N . THR A 1 84 ? -11.678 7.877 -7.638 1.00 53.84 84 THR A N 1
ATOM 656 C CA . THR A 1 84 ? -12.700 6.900 -7.211 1.00 53.84 84 THR A CA 1
ATOM 657 C C . THR A 1 84 ? -14.080 7.077 -7.891 1.00 53.84 84 THR A C 1
ATOM 659 O O . THR A 1 84 ? -14.969 6.245 -7.732 1.00 53.84 84 THR A O 1
ATOM 662 N N . THR A 1 85 ? -14.281 8.092 -8.748 1.00 48.12 85 THR A N 1
ATOM 663 C CA . THR A 1 85 ? -15.581 8.370 -9.409 1.00 48.12 85 THR A CA 1
ATOM 664 C C . THR A 1 85 ? -15.765 7.815 -10.831 1.00 48.12 85 THR A C 1
ATOM 666 O O . THR A 1 85 ? -16.824 8.028 -11.419 1.00 48.12 85 THR A O 1
ATOM 669 N N . ARG A 1 86 ? -14.810 7.077 -11.419 1.00 47.12 86 ARG A N 1
ATOM 670 C CA . ARG A 1 86 ? -14.939 6.588 -12.818 1.00 47.12 86 ARG A CA 1
ATOM 671 C C . ARG A 1 86 ? -15.162 5.081 -13.001 1.00 47.12 86 ARG A C 1
ATOM 673 O O . ARG A 1 86 ? -14.933 4.574 -14.094 1.00 47.12 86 ARG A O 1
ATOM 680 N N . GLY A 1 87 ? -15.623 4.368 -11.975 1.00 47.91 87 GLY A N 1
ATOM 681 C CA . GLY A 1 87 ? -15.686 2.899 -11.996 1.00 47.91 87 GLY A CA 1
ATOM 682 C C . GLY A 1 87 ? -16.987 2.260 -11.513 1.00 47.91 87 GLY A C 1
ATOM 683 O O . GLY A 1 87 ? -16.934 1.144 -11.021 1.00 47.91 87 GLY A O 1
ATOM 684 N N . CYS A 1 88 ? -18.132 2.936 -11.625 1.00 40.44 88 CYS A N 1
ATOM 685 C CA . CYS A 1 88 ? -19.453 2.310 -11.488 1.00 40.44 88 CYS A CA 1
ATOM 686 C C . CYS A 1 88 ? -20.362 2.820 -12.610 1.00 40.44 88 CYS A C 1
ATOM 688 O O . CYS A 1 88 ? -21.126 3.768 -12.417 1.00 40.44 88 CYS A O 1
ATOM 690 N N . ARG A 1 89 ? -20.259 2.218 -13.795 1.00 36.91 89 ARG A N 1
ATOM 691 C CA . ARG A 1 89 ? -21.330 2.246 -14.788 1.00 36.91 89 ARG A CA 1
ATOM 692 C C . ARG A 1 89 ? -21.301 0.985 -15.629 1.00 36.91 89 ARG A C 1
ATOM 694 O O . ARG A 1 89 ? -20.179 0.578 -15.996 1.00 36.91 89 ARG A O 1
#